Protein AF-A0A371KQL7-F1 (afdb_monomer_lite)

Structure (mmCIF, N/CA/C/O backbone):
data_AF-A0A371KQL7-F1
#
_entry.id   AF-A0A371KQL7-F1
#
loop_
_atom_site.group_PDB
_atom_site.id
_atom_site.type_symbol
_atom_site.label_atom_id
_atom_site.label_alt_id
_atom_site.label_comp_id
_atom_site.label_asym_id
_atom_site.label_entity_id
_atom_site.label_seq_id
_atom_site.pdbx_PDB_ins_code
_atom_site.Cartn_x
_atom_site.Cartn_y
_atom_site.Cartn_z
_atom_site.occupancy
_atom_site.B_iso_or_equiv
_atom_site.auth_seq_id
_atom_site.auth_comp_id
_atom_site.auth_asym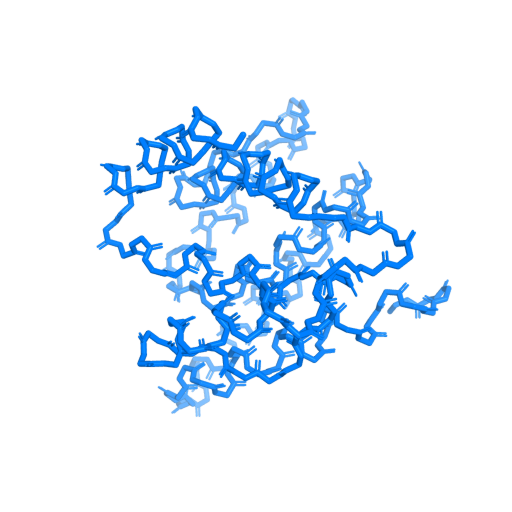_id
_atom_site.auth_atom_id
_atom_site.pdbx_PDB_model_num
ATOM 1 N N . ILE A 1 1 ? 7.582 12.082 -16.167 1.00 85.44 1 ILE A N 1
ATOM 2 C CA . ILE A 1 1 ? 8.440 11.133 -15.414 1.00 85.44 1 ILE A CA 1
ATOM 3 C C . ILE A 1 1 ? 9.356 11.818 -14.398 1.00 85.44 1 ILE A C 1
ATOM 5 O O . ILE A 1 1 ? 9.125 11.646 -13.214 1.00 85.44 1 ILE A O 1
ATOM 9 N N . ARG A 1 2 ? 10.377 12.607 -14.788 1.00 91.88 2 ARG A N 1
ATOM 10 C CA . ARG A 1 2 ? 11.354 13.159 -13.815 1.00 91.88 2 ARG A CA 1
ATOM 11 C C . ARG A 1 2 ? 10.720 13.923 -12.639 1.00 91.88 2 ARG A C 1
ATOM 13 O O . ARG A 1 2 ? 11.077 13.655 -11.503 1.00 91.88 2 ARG A O 1
ATOM 20 N N . GLN A 1 3 ? 9.787 14.834 -12.916 1.00 93.75 3 GLN A N 1
ATOM 21 C CA . GLN A 1 3 ? 9.110 15.622 -11.875 1.00 93.75 3 GLN A CA 1
ATOM 22 C C . GLN A 1 3 ? 8.244 14.752 -10.950 1.00 93.75 3 GLN A C 1
ATOM 24 O O . GLN A 1 3 ? 8.281 14.936 -9.741 1.00 93.75 3 GLN A O 1
ATOM 29 N N . GLN A 1 4 ? 7.515 13.774 -11.504 1.00 93.00 4 GLN A N 1
ATOM 30 C CA . GLN A 1 4 ? 6.740 12.802 -10.718 1.00 93.00 4 GLN A CA 1
ATOM 31 C C . GLN A 1 4 ? 7.662 12.004 -9.788 1.00 93.00 4 GLN A C 1
ATOM 33 O O . GLN A 1 4 ? 7.387 11.854 -8.604 1.00 93.00 4 GLN A O 1
ATOM 38 N N . TRP A 1 5 ? 8.806 11.553 -10.307 1.00 92.38 5 TRP A N 1
ATOM 39 C CA . TRP A 1 5 ? 9.799 10.837 -9.516 1.00 92.38 5 TRP A CA 1
ATOM 40 C C . TRP A 1 5 ? 10.388 11.700 -8.395 1.00 92.38 5 TRP A C 1
ATOM 42 O O . TRP A 1 5 ? 10.479 11.247 -7.258 1.00 92.38 5 TRP A O 1
ATOM 52 N N . GLU A 1 6 ? 10.756 12.950 -8.692 1.00 93.44 6 GLU A N 1
ATOM 53 C CA . GLU A 1 6 ? 11.223 13.915 -7.687 1.00 93.44 6 GLU A CA 1
ATOM 54 C C . GLU A 1 6 ? 10.166 14.115 -6.588 1.00 93.44 6 GLU A C 1
ATOM 56 O O . GLU A 1 6 ? 10.505 14.036 -5.411 1.00 93.44 6 GLU A O 1
ATOM 61 N N . HIS A 1 7 ? 8.888 14.235 -6.951 1.00 93.31 7 HIS A N 1
ATOM 62 C CA . HIS A 1 7 ? 7.788 14.353 -5.995 1.00 93.31 7 HIS A CA 1
ATOM 63 C C . HIS A 1 7 ? 7.622 13.111 -5.102 1.00 93.31 7 HIS A C 1
ATOM 65 O O . HIS A 1 7 ? 7.505 13.236 -3.883 1.00 93.31 7 HIS A O 1
ATOM 71 N N . VAL A 1 8 ? 7.680 11.900 -5.670 1.00 94.06 8 VAL A N 1
ATOM 72 C CA . VAL A 1 8 ? 7.648 10.651 -4.884 1.00 94.06 8 VAL A CA 1
ATOM 73 C C . VAL A 1 8 ? 8.819 10.604 -3.904 1.00 94.06 8 VAL A C 1
ATOM 75 O O . VAL A 1 8 ? 8.638 10.260 -2.735 1.00 94.06 8 VAL A O 1
ATOM 78 N N . LEU A 1 9 ? 10.028 10.962 -4.349 1.00 92.44 9 LEU A N 1
ATOM 79 C CA . LEU A 1 9 ? 11.193 11.007 -3.468 1.00 92.44 9 LEU A CA 1
ATOM 80 C C . LEU A 1 9 ? 11.008 12.039 -2.354 1.00 92.44 9 LEU A C 1
ATOM 82 O O . LEU A 1 9 ? 11.319 11.732 -1.205 1.00 92.44 9 LEU A O 1
ATOM 86 N N . GLU A 1 10 ? 10.474 13.218 -2.664 1.00 92.19 10 GLU A N 1
ATOM 87 C CA . GLU A 1 10 ? 10.214 14.259 -1.673 1.00 92.19 10 GLU A CA 1
ATOM 88 C C . GLU A 1 10 ? 9.220 13.796 -0.602 1.00 92.19 10 GLU A C 1
ATOM 90 O O . GLU A 1 10 ? 9.499 13.908 0.594 1.00 92.19 10 GLU A O 1
ATOM 95 N N . ASN A 1 11 ? 8.113 13.188 -1.025 1.00 89.88 11 ASN A N 1
ATOM 96 C CA . ASN A 1 11 ? 7.065 12.705 -0.130 1.00 89.88 11 ASN A CA 1
ATOM 97 C C . ASN A 1 11 ? 7.484 11.488 0.690 1.00 89.88 11 ASN A C 1
ATOM 99 O O . ASN A 1 11 ? 7.028 11.321 1.815 1.00 89.88 11 ASN A O 1
ATOM 103 N N . VAL A 1 12 ? 8.305 10.598 0.134 1.00 91.50 12 VAL A N 1
ATOM 104 C CA . VAL A 1 12 ? 8.627 9.318 0.772 1.00 91.50 12 VAL A CA 1
ATOM 105 C C . VAL A 1 12 ? 9.975 9.396 1.480 1.00 91.50 12 VAL A C 1
ATOM 107 O O . VAL A 1 12 ? 10.063 9.161 2.683 1.00 91.50 12 VAL A O 1
ATOM 110 N N . VAL A 1 13 ? 11.051 9.737 0.772 1.00 86.50 13 VAL A N 1
ATOM 111 C CA . VAL A 1 13 ? 12.419 9.644 1.310 1.00 86.50 13 VAL A CA 1
ATOM 112 C C . VAL A 1 13 ? 12.639 10.580 2.492 1.00 86.50 13 VAL A C 1
ATOM 114 O O . VAL A 1 13 ? 13.343 10.201 3.429 1.00 86.50 13 VAL A O 1
ATOM 117 N N . TYR A 1 14 ? 12.026 11.763 2.486 1.00 81.38 14 TYR A N 1
ATOM 118 C CA . TYR A 1 14 ? 12.199 12.728 3.574 1.00 81.38 14 TYR A CA 1
ATOM 119 C C . TYR A 1 14 ? 11.209 12.543 4.729 1.00 81.38 14 TYR A C 1
ATOM 121 O O . TYR A 1 14 ? 11.522 12.932 5.854 1.00 81.38 14 TYR A O 1
ATOM 129 N N . GLU A 1 15 ? 10.059 11.906 4.498 1.00 83.25 15 GLU A N 1
ATOM 130 C CA . GLU A 1 15 ? 9.001 11.785 5.510 1.00 83.25 15 GLU A CA 1
ATOM 131 C C . GLU A 1 15 ? 8.993 10.439 6.246 1.00 83.25 15 GLU A C 1
ATOM 133 O O . GLU A 1 15 ? 8.440 10.353 7.348 1.00 83.25 15 GLU A O 1
ATOM 138 N N . ILE A 1 16 ? 9.571 9.372 5.669 1.00 86.88 16 ILE A N 1
ATOM 139 C CA . ILE A 1 16 ? 9.522 8.025 6.260 1.00 86.88 16 ILE A CA 1
ATOM 140 C C . ILE A 1 16 ? 10.909 7.410 6.495 1.00 86.88 16 ILE A C 1
ATOM 142 O O . ILE A 1 16 ? 11.777 7.393 5.634 1.00 86.88 16 ILE A O 1
ATOM 146 N N . ASN A 1 17 ? 11.094 6.796 7.670 1.00 83.56 17 ASN A N 1
ATOM 147 C CA . ASN A 1 17 ? 12.390 6.250 8.109 1.00 83.56 17 ASN A CA 1
ATOM 148 C C . ASN A 1 17 ? 12.954 5.103 7.240 1.00 83.56 17 ASN A C 1
ATOM 150 O O . ASN A 1 17 ? 14.137 4.801 7.332 1.00 83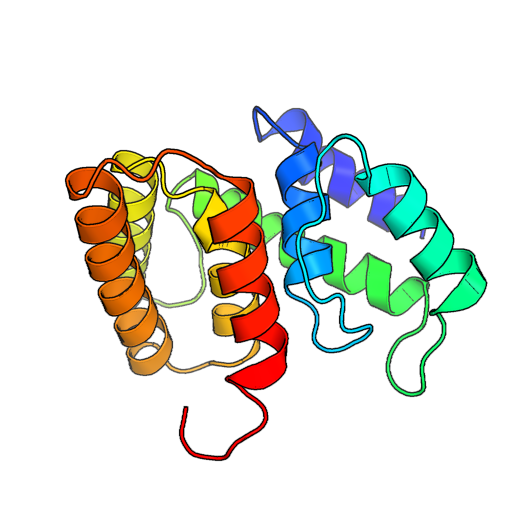.56 17 ASN A O 1
ATOM 154 N N . ASN A 1 18 ? 12.112 4.393 6.480 1.00 89.44 18 ASN A N 1
ATOM 155 C CA . ASN A 1 18 ? 12.517 3.261 5.631 1.00 89.44 18 ASN A CA 1
ATOM 156 C C . ASN A 1 18 ? 11.821 3.392 4.266 1.00 89.44 18 ASN A C 1
ATOM 158 O O . ASN A 1 18 ? 10.787 2.745 4.049 1.00 89.44 18 ASN A O 1
ATOM 162 N N . PRO A 1 19 ? 12.316 4.280 3.389 1.00 92.12 19 PRO A N 1
ATOM 163 C CA . PRO A 1 19 ? 11.622 4.642 2.158 1.00 92.12 19 PRO A CA 1
ATOM 164 C C . PRO A 1 19 ? 11.565 3.512 1.134 1.00 92.12 19 PRO A C 1
ATOM 166 O O . PRO A 1 19 ? 10.604 3.424 0.379 1.00 92.12 19 PRO A O 1
ATOM 169 N N . ASP A 1 20 ? 12.516 2.577 1.170 1.00 94.19 20 ASP A N 1
ATOM 170 C CA . ASP A 1 20 ? 12.499 1.372 0.337 1.00 94.19 20 ASP A CA 1
ATOM 171 C C . ASP A 1 20 ? 11.193 0.574 0.495 1.00 94.19 20 ASP A C 1
ATOM 173 O O . ASP A 1 20 ? 10.706 -0.020 -0.462 1.00 94.19 20 ASP A O 1
ATOM 177 N N . ARG A 1 21 ? 10.588 0.588 1.692 1.00 94.50 21 ARG A N 1
ATOM 178 C CA . ARG A 1 21 ? 9.336 -0.129 1.963 1.00 94.50 21 ARG A CA 1
ATOM 179 C C . ARG A 1 21 ? 8.180 0.375 1.119 1.00 94.50 21 ARG A C 1
ATOM 181 O O . ARG A 1 21 ? 7.340 -0.435 0.762 1.00 94.50 21 ARG A O 1
ATOM 188 N N . PHE A 1 22 ? 8.126 1.675 0.833 1.00 97.12 22 PHE A N 1
ATOM 189 C CA . PHE A 1 22 ? 7.089 2.222 -0.035 1.00 97.12 22 PHE A CA 1
ATOM 190 C C . PHE A 1 22 ? 7.156 1.558 -1.408 1.00 97.12 22 PHE A C 1
ATOM 192 O O . PHE A 1 22 ? 6.186 0.935 -1.813 1.00 97.12 22 PHE A O 1
ATOM 199 N N . PHE A 1 23 ? 8.321 1.589 -2.059 1.00 96.94 23 PHE A N 1
ATOM 200 C CA . PHE A 1 23 ? 8.485 1.015 -3.394 1.00 96.94 23 PHE A CA 1
ATOM 201 C C . PHE A 1 23 ? 8.179 -0.485 -3.419 1.00 96.94 23 PHE A C 1
ATOM 203 O O . PHE A 1 23 ? 7.496 -0.955 -4.320 1.00 96.94 23 PHE A O 1
ATOM 210 N N . ARG A 1 24 ? 8.619 -1.233 -2.397 1.00 96.62 24 ARG A N 1
ATOM 211 C CA . ARG A 1 24 ? 8.315 -2.670 -2.284 1.00 96.62 24 ARG A CA 1
ATOM 212 C C . ARG A 1 24 ? 6.819 -2.924 -2.144 1.00 96.62 24 ARG A C 1
ATOM 214 O O . ARG A 1 24 ? 6.288 -3.764 -2.854 1.00 96.62 24 ARG A O 1
ATOM 221 N N . HIS A 1 25 ? 6.156 -2.230 -1.219 1.00 97.25 25 HIS A N 1
ATOM 222 C CA . HIS A 1 25 ? 4.728 -2.430 -0.980 1.00 97.25 25 HIS A CA 1
ATOM 223 C C . HIS A 1 25 ? 3.882 -1.954 -2.155 1.00 97.25 25 HIS A C 1
ATOM 225 O O . HIS A 1 25 ? 2.916 -2.629 -2.462 1.00 97.25 25 HIS A O 1
ATOM 231 N N . TYR A 1 26 ? 4.266 -0.848 -2.800 1.00 97.44 26 TYR A N 1
ATOM 232 C CA . TYR A 1 26 ? 3.616 -0.357 -4.009 1.00 97.44 26 TYR A CA 1
ATOM 233 C C . TYR A 1 26 ? 3.664 -1.421 -5.099 1.00 97.44 26 TYR A C 1
ATOM 235 O O . TYR A 1 26 ? 2.620 -1.861 -5.542 1.00 97.44 26 TYR A O 1
ATOM 243 N N . MET A 1 27 ? 4.859 -1.910 -5.451 1.00 97.00 27 MET A N 1
ATOM 244 C CA . MET A 1 27 ? 5.021 -2.953 -6.470 1.00 97.00 27 MET A CA 1
ATOM 245 C C . MET A 1 27 ? 4.208 -4.216 -6.163 1.00 97.00 27 MET A C 1
ATOM 247 O O . MET A 1 27 ? 3.546 -4.747 -7.037 1.00 97.00 27 MET A O 1
ATOM 251 N N . MET A 1 28 ? 4.237 -4.678 -4.912 1.00 96.94 28 MET A N 1
ATOM 252 C CA . MET A 1 28 ? 3.506 -5.875 -4.474 1.00 96.94 28 MET A CA 1
ATOM 253 C C . MET A 1 28 ? 1.994 -5.657 -4.289 1.00 96.94 28 MET A C 1
ATOM 255 O O . MET A 1 28 ? 1.296 -6.593 -3.910 1.00 96.94 28 MET A O 1
ATOM 259 N N . SER A 1 29 ? 1.492 -4.427 -4.425 1.00 97.06 29 SER A N 1
ATOM 260 C CA . SER A 1 29 ? 0.067 -4.114 -4.283 1.00 97.06 29 SER A CA 1
ATOM 261 C C . SER A 1 29 ? -0.609 -3.807 -5.611 1.00 97.06 29 SER A C 1
ATOM 263 O O . SER A 1 29 ? -1.758 -3.377 -5.589 1.00 97.06 29 SER A O 1
ATOM 265 N N . ARG A 1 30 ? 0.096 -3.914 -6.743 1.00 94.75 30 ARG A N 1
ATOM 266 C CA . ARG A 1 30 ? -0.496 -3.672 -8.059 1.00 94.75 30 ARG A CA 1
ATOM 267 C C . ARG A 1 30 ? -1.107 -4.931 -8.622 1.00 94.75 30 ARG A C 1
ATOM 269 O O . ARG A 1 30 ? -0.531 -5.999 -8.503 1.00 94.75 30 ARG A O 1
ATOM 276 N N . GLU A 1 31 ? -2.275 -4.739 -9.214 1.00 92.75 31 GLU A N 1
ATOM 277 C CA . GLU A 1 31 ? -2.894 -5.692 -10.129 1.00 92.75 31 GLU A CA 1
ATOM 278 C C . GLU A 1 31 ? -2.187 -5.703 -11.469 1.00 92.75 31 GLU A C 1
ATOM 280 O O . GLU A 1 31 ? -2.046 -6.754 -12.076 1.00 92.75 31 GLU A O 1
ATOM 285 N N . ASP A 1 32 ? -1.695 -4.543 -11.908 1.00 91.88 32 ASP A N 1
ATOM 286 C CA . ASP A 1 32 ? -1.009 -4.433 -13.179 1.00 91.88 32 ASP A CA 1
ATOM 287 C C . ASP A 1 32 ? 0.232 -3.520 -13.100 1.00 91.88 32 ASP A C 1
ATOM 289 O O . ASP A 1 32 ? 0.128 -2.339 -12.742 1.00 91.88 32 ASP A O 1
ATOM 293 N N . PRO A 1 33 ? 1.432 -4.035 -13.425 1.00 91.94 33 PRO A N 1
ATOM 294 C CA . PRO A 1 33 ? 1.767 -5.456 -13.546 1.00 91.94 33 PRO A CA 1
ATOM 295 C C . PRO A 1 33 ? 1.660 -6.176 -12.195 1.00 91.94 33 PRO A C 1
ATOM 297 O O . PRO A 1 33 ? 2.149 -5.661 -11.184 1.00 91.94 33 PRO A O 1
ATOM 300 N N . ASP A 1 34 ? 1.074 -7.373 -12.190 1.00 93.44 34 ASP A N 1
ATOM 301 C CA . ASP A 1 34 ? 0.980 -8.208 -10.990 1.00 93.44 34 ASP A CA 1
ATOM 302 C C . ASP A 1 34 ? 2.354 -8.775 -10.597 1.00 93.44 34 ASP A C 1
ATOM 304 O O . ASP A 1 34 ? 3.033 -9.452 -11.378 1.00 93.44 34 ASP A O 1
ATOM 308 N N . ILE A 1 35 ? 2.777 -8.497 -9.362 1.00 91.19 35 ILE A N 1
ATOM 309 C CA . ILE A 1 35 ? 4.040 -8.984 -8.803 1.00 91.19 35 ILE A CA 1
ATOM 310 C C . ILE A 1 35 ? 3.761 -9.821 -7.561 1.00 91.19 35 ILE A C 1
ATOM 312 O O . ILE A 1 35 ? 3.796 -9.344 -6.419 1.00 91.19 35 ILE A O 1
ATOM 316 N N . GLU A 1 36 ? 3.601 -11.119 -7.793 1.00 85.31 36 GLU A N 1
ATOM 317 C CA . GLU A 1 36 ? 3.478 -12.105 -6.731 1.00 85.31 36 GLU A CA 1
ATOM 318 C C . GLU A 1 36 ? 4.783 -12.310 -5.938 1.00 85.31 36 GLU A C 1
ATOM 320 O O . GLU A 1 36 ? 5.919 -12.179 -6.416 1.00 85.31 36 GLU A O 1
ATOM 325 N N . GLY A 1 37 ? 4.627 -12.747 -4.688 1.00 87.88 37 GLY A N 1
ATOM 326 C CA . GLY A 1 37 ? 5.744 -13.116 -3.828 1.00 87.88 37 GLY A CA 1
ATOM 327 C C . GLY A 1 37 ? 6.365 -11.926 -3.098 1.00 87.88 37 GLY A C 1
ATOM 328 O O . GLY A 1 37 ? 5.744 -10.890 -2.893 1.00 87.88 37 GLY A O 1
ATOM 329 N N . SER A 1 38 ? 7.587 -12.096 -2.588 1.00 89.75 38 SER A N 1
ATOM 330 C CA . SER A 1 38 ? 8.203 -11.095 -1.710 1.00 89.75 38 SER A CA 1
ATOM 331 C C . SER A 1 38 ? 9.257 -10.262 -2.435 1.00 89.75 38 SER A C 1
ATOM 333 O O . SER A 1 38 ? 10.343 -10.767 -2.742 1.00 89.75 38 SER A O 1
ATOM 335 N N . VAL A 1 39 ? 9.013 -8.962 -2.577 1.00 94.06 39 VAL A N 1
ATOM 336 C CA . VAL A 1 39 ? 10.047 -7.986 -2.930 1.00 94.06 39 VAL A CA 1
ATOM 337 C C . VAL A 1 39 ? 10.750 -7.538 -1.651 1.00 94.06 39 VAL A C 1
ATOM 339 O O . VAL A 1 39 ? 10.148 -6.974 -0.737 1.00 94.06 39 VAL A O 1
ATOM 342 N N . THR A 1 40 ? 12.055 -7.785 -1.563 1.00 92.75 40 THR A N 1
ATOM 343 C CA . THR A 1 40 ? 12.898 -7.417 -0.413 1.00 92.75 40 THR A CA 1
ATOM 344 C C . THR A 1 40 ? 13.764 -6.208 -0.748 1.00 92.75 40 THR A C 1
ATOM 346 O O . THR A 1 40 ? 13.969 -5.902 -1.917 1.00 92.75 40 THR A O 1
ATOM 349 N N . SER A 1 41 ? 14.349 -5.535 0.247 1.00 92.44 41 SER A N 1
ATOM 350 C CA . SER A 1 41 ? 15.272 -4.415 -0.015 1.00 92.44 41 SER A CA 1
ATOM 351 C C . SER A 1 41 ? 16.469 -4.831 -0.883 1.00 92.44 41 SER A C 1
ATOM 353 O O . SER A 1 41 ? 17.018 -4.009 -1.605 1.00 92.44 41 SER A O 1
ATOM 355 N N . ARG A 1 42 ? 16.856 -6.116 -0.840 1.00 94.25 42 ARG A N 1
ATOM 356 C CA . ARG A 1 42 ? 17.925 -6.678 -1.676 1.00 94.25 42 ARG A CA 1
ATOM 357 C C . ARG A 1 42 ? 17.498 -6.863 -3.132 1.00 94.25 42 ARG A C 1
ATOM 359 O O . ARG A 1 42 ? 18.328 -6.681 -4.010 1.00 94.25 42 ARG A O 1
ATOM 366 N N . THR A 1 43 ? 16.253 -7.269 -3.372 1.00 95.31 43 THR A N 1
ATOM 367 C CA . THR A 1 43 ? 15.756 -7.593 -4.720 1.00 95.31 43 THR A CA 1
ATOM 368 C C . THR A 1 43 ? 15.056 -6.419 -5.392 1.00 95.31 43 THR A C 1
ATOM 370 O O . THR A 1 43 ? 14.920 -6.439 -6.604 1.00 95.31 43 THR A O 1
ATOM 373 N N . LEU A 1 44 ? 14.673 -5.382 -4.637 1.00 96.19 44 LEU A N 1
ATOM 374 C CA . LEU A 1 44 ? 13.899 -4.233 -5.116 1.00 96.19 44 LEU A CA 1
ATOM 375 C C . LEU A 1 44 ? 14.438 -3.638 -6.422 1.00 96.19 44 LEU A C 1
ATOM 377 O O . LEU A 1 44 ? 13.668 -3.447 -7.354 1.00 96.19 44 LEU A O 1
ATOM 381 N N . TYR A 1 45 ? 15.742 -3.358 -6.502 1.00 96.00 45 TYR A N 1
ATOM 382 C CA . TYR A 1 45 ? 16.323 -2.764 -7.708 1.00 96.00 45 TYR A CA 1
ATOM 383 C C . TYR A 1 45 ? 16.203 -3.688 -8.923 1.00 96.00 45 TYR A C 1
ATOM 385 O O . TYR A 1 45 ? 15.794 -3.242 -9.990 1.00 96.00 45 TYR A O 1
ATOM 393 N N . ASP A 1 46 ? 16.541 -4.969 -8.760 1.00 97.19 46 ASP A N 1
ATOM 394 C CA . ASP A 1 46 ? 16.477 -5.934 -9.855 1.00 97.19 46 ASP A CA 1
ATOM 395 C C . ASP A 1 46 ? 15.031 -6.188 -10.293 1.00 97.19 46 ASP A C 1
ATOM 397 O O . ASP A 1 46 ? 14.776 -6.230 -11.491 1.00 97.19 46 ASP A O 1
ATOM 401 N N . THR A 1 47 ? 14.085 -6.280 -9.350 1.00 96.56 47 THR A N 1
ATOM 402 C CA . THR A 1 47 ? 12.654 -6.425 -9.653 1.00 96.56 47 THR A CA 1
ATOM 403 C C . THR A 1 47 ? 12.111 -5.188 -10.366 1.00 96.56 47 THR A C 1
ATOM 405 O O . THR A 1 47 ? 11.392 -5.317 -11.347 1.00 96.56 47 THR A O 1
ATOM 408 N N . PHE A 1 48 ? 12.464 -3.980 -9.917 1.00 95.69 48 PHE A N 1
ATOM 409 C CA . PHE A 1 48 ? 11.991 -2.747 -10.551 1.00 95.69 48 PHE A CA 1
ATOM 410 C C . PHE A 1 48 ? 12.605 -2.536 -11.939 1.00 95.69 48 PHE A C 1
ATOM 412 O O . PHE A 1 48 ? 11.929 -2.064 -12.848 1.00 95.69 48 PHE A O 1
ATOM 419 N N . ARG A 1 49 ? 13.876 -2.911 -12.131 1.00 96.44 49 ARG A N 1
ATOM 420 C CA . ARG A 1 49 ? 14.507 -2.904 -13.456 1.00 96.44 49 ARG A CA 1
ATOM 421 C C . ARG A 1 49 ? 13.808 -3.885 -14.397 1.00 96.44 49 ARG A C 1
ATOM 423 O O . ARG A 1 49 ? 13.471 -3.495 -15.506 1.00 96.44 49 ARG A O 1
ATOM 430 N N . ASP A 1 50 ? 13.579 -5.119 -13.949 1.00 96.44 50 ASP A N 1
ATOM 431 C CA . ASP A 1 50 ? 12.897 -6.145 -14.743 1.00 96.44 50 ASP A CA 1
ATOM 432 C C . ASP A 1 50 ? 11.476 -5.722 -15.136 1.00 96.44 50 ASP A C 1
ATOM 434 O O . ASP A 1 50 ? 11.102 -5.855 -16.296 1.00 96.44 50 ASP A O 1
ATOM 438 N N . LEU A 1 51 ? 10.733 -5.115 -14.205 1.00 95.94 51 LEU A N 1
ATOM 439 C CA . LEU A 1 51 ? 9.426 -4.520 -14.477 1.00 95.94 51 LEU A CA 1
ATOM 440 C C . LEU A 1 51 ? 9.492 -3.541 -15.661 1.00 95.94 51 LEU A C 1
ATOM 442 O O . LEU A 1 51 ? 8.732 -3.670 -16.615 1.00 95.94 51 LEU A O 1
ATOM 446 N N . ILE A 1 52 ? 10.417 -2.578 -15.618 1.00 95.00 52 ILE A N 1
ATOM 447 C CA . ILE A 1 52 ? 10.546 -1.545 -16.658 1.00 95.00 52 ILE A CA 1
ATOM 448 C C . ILE A 1 52 ? 11.009 -2.132 -17.994 1.00 95.00 52 ILE A C 1
ATOM 450 O O . ILE A 1 52 ? 10.569 -1.675 -19.044 1.00 95.00 52 ILE A O 1
ATOM 454 N N . GLU A 1 53 ? 11.946 -3.079 -17.965 1.00 95.94 53 GLU A N 1
ATOM 455 C CA . GLU A 1 53 ? 12.581 -3.608 -19.176 1.00 95.94 53 GLU A CA 1
ATOM 456 C C . GLU A 1 53 ? 11.738 -4.684 -19.868 1.00 95.94 53 GLU A C 1
ATOM 458 O O . GLU A 1 53 ? 11.810 -4.798 -21.092 1.00 95.94 53 GLU A O 1
ATOM 463 N N . ASN A 1 54 ? 10.973 -5.472 -19.104 1.00 95.56 54 ASN A N 1
ATOM 464 C CA . ASN A 1 54 ? 10.372 -6.715 -19.592 1.00 95.56 54 ASN A CA 1
ATOM 465 C C . ASN A 1 54 ? 8.865 -6.855 -19.337 1.00 95.56 54 ASN A C 1
ATOM 467 O O . ASN A 1 54 ? 8.249 -7.689 -19.997 1.00 95.56 54 ASN A O 1
ATOM 471 N N . GLN A 1 55 ? 8.275 -6.105 -18.399 1.00 94.12 55 GLN A N 1
ATOM 472 C CA . GLN A 1 55 ? 6.855 -6.262 -18.033 1.00 94.12 55 GLN A CA 1
ATOM 473 C C . GLN A 1 55 ? 5.998 -5.064 -18.444 1.00 94.12 55 GLN A C 1
ATOM 475 O O . GLN A 1 55 ? 4.825 -5.234 -18.749 1.00 94.12 55 GLN A O 1
ATOM 480 N N . LEU A 1 56 ? 6.582 -3.866 -18.495 1.00 94.38 56 LEU A N 1
ATOM 481 C CA . LEU A 1 56 ? 5.939 -2.669 -19.020 1.00 94.38 56 LEU A CA 1
ATOM 482 C C . LEU A 1 56 ? 6.360 -2.406 -20.480 1.00 94.38 56 LEU A C 1
ATOM 484 O O . LEU A 1 56 ? 7.521 -2.613 -20.839 1.00 94.38 56 LEU A O 1
ATOM 488 N N . PRO A 1 57 ? 5.463 -1.854 -21.314 1.00 94.12 57 PRO A N 1
ATOM 489 C CA . PRO A 1 57 ? 4.055 -1.599 -21.018 1.00 94.12 57 PRO A CA 1
ATOM 490 C C . PRO A 1 57 ? 3.227 -2.892 -21.039 1.00 94.12 57 PRO A C 1
ATOM 492 O O . PRO A 1 57 ? 3.557 -3.838 -21.755 1.00 94.12 57 PRO A O 1
ATOM 495 N N . THR A 1 58 ? 2.131 -2.885 -20.295 1.00 92.25 58 THR A N 1
ATOM 496 C CA . THR A 1 58 ? 1.039 -3.857 -20.412 1.00 92.25 58 THR A CA 1
ATOM 497 C C . THR A 1 58 ? -0.067 -3.265 -21.292 1.00 92.25 58 THR A C 1
ATOM 499 O O . THR A 1 58 ? 0.097 -2.188 -21.877 1.00 92.25 58 THR A O 1
ATOM 502 N N . ASP A 1 59 ? -1.196 -3.966 -21.416 1.00 90.19 59 ASP A N 1
ATOM 503 C CA . ASP A 1 59 ? -2.360 -3.440 -22.136 1.00 90.19 59 ASP A CA 1
ATOM 504 C C . ASP A 1 59 ? -3.023 -2.260 -21.395 1.00 90.19 59 ASP A C 1
ATOM 506 O O . ASP A 1 59 ? -3.654 -1.415 -22.036 1.00 90.19 59 ASP A O 1
ATOM 510 N N . GLU A 1 60 ? -2.860 -2.177 -20.070 1.00 91.06 60 GLU A N 1
ATOM 511 C CA . GLU A 1 60 ? -3.530 -1.185 -19.217 1.00 91.06 60 GLU A CA 1
ATOM 512 C C . GLU A 1 60 ? -2.587 -0.088 -18.707 1.00 91.06 60 GLU A C 1
ATOM 514 O O . GLU A 1 60 ? -3.010 1.061 -18.549 1.00 91.06 60 GLU A O 1
ATOM 519 N N . THR A 1 61 ? -1.301 -0.399 -18.519 1.00 93.94 61 THR A N 1
ATOM 520 C CA . THR A 1 61 ? -0.350 0.493 -17.851 1.00 93.94 61 THR A CA 1
ATOM 521 C C . THR A 1 61 ? 0.961 0.623 -18.623 1.00 93.94 61 THR A C 1
ATOM 523 O O . THR A 1 61 ? 1.664 -0.345 -18.910 1.00 93.94 61 THR A O 1
ATOM 526 N N . ASP A 1 62 ? 1.355 1.864 -18.913 1.00 95.31 62 ASP A N 1
ATOM 527 C CA . ASP A 1 62 ? 2.702 2.186 -19.384 1.00 95.31 62 ASP A CA 1
ATOM 528 C C . ASP A 1 62 ? 3.591 2.713 -18.242 1.00 95.31 62 ASP A C 1
ATOM 530 O O . ASP A 1 62 ? 3.161 2.899 -17.103 1.00 95.31 62 ASP A O 1
ATOM 534 N N . LEU A 1 63 ? 4.867 2.984 -18.534 1.00 94.56 63 LEU A N 1
ATOM 535 C CA . LEU A 1 63 ? 5.800 3.504 -17.529 1.00 94.56 63 LEU A CA 1
ATOM 536 C C . LEU A 1 63 ? 5.350 4.842 -16.918 1.00 94.56 63 LEU A C 1
ATOM 538 O O . LEU A 1 63 ? 5.658 5.119 -15.759 1.00 94.56 63 LEU A O 1
ATOM 542 N N . VAL A 1 64 ? 4.684 5.700 -17.694 1.00 94.69 64 VAL A N 1
ATOM 543 C CA . VAL A 1 64 ? 4.225 7.002 -17.196 1.00 94.69 64 VAL A CA 1
ATOM 544 C C . VAL A 1 64 ? 3.081 6.785 -16.215 1.00 94.69 64 VAL A C 1
ATOM 546 O O . VAL A 1 64 ? 3.186 7.262 -15.087 1.00 94.69 64 VAL A O 1
ATOM 549 N N . GLY A 1 65 ? 2.070 6.006 -16.605 1.00 95.00 65 GLY A N 1
ATOM 550 C CA . GLY A 1 65 ? 0.932 5.644 -15.762 1.00 95.00 65 GLY A CA 1
ATOM 551 C C . GLY A 1 65 ? 1.363 4.944 -14.475 1.00 95.00 65 GLY A C 1
ATOM 552 O O . GLY A 1 65 ? 0.908 5.307 -13.395 1.00 95.00 65 GLY A O 1
ATOM 553 N N . TYR A 1 66 ? 2.337 4.035 -14.556 1.00 95.62 66 TYR A N 1
ATOM 554 C CA . TYR A 1 66 ? 2.881 3.364 -13.375 1.00 95.62 66 TYR A CA 1
ATOM 555 C C . TYR A 1 66 ? 3.541 4.349 -12.393 1.00 95.62 66 TYR A C 1
ATOM 557 O O . TYR A 1 66 ? 3.366 4.268 -11.179 1.00 95.62 66 TYR A O 1
ATOM 565 N N . VAL A 1 67 ? 4.301 5.328 -12.895 1.00 95.44 67 VAL A N 1
ATOM 566 C CA . VAL A 1 67 ? 4.929 6.350 -12.040 1.00 95.44 67 VAL A CA 1
ATOM 567 C C . VAL A 1 67 ? 3.901 7.358 -11.509 1.00 95.44 67 VAL A C 1
ATOM 569 O O . VAL A 1 67 ? 4.057 7.834 -10.384 1.00 95.44 67 VAL A O 1
ATOM 572 N N . ASP A 1 68 ? 2.845 7.662 -12.261 1.00 95.06 68 ASP A N 1
ATOM 573 C CA . ASP A 1 68 ? 1.717 8.464 -11.771 1.00 95.06 68 ASP A CA 1
ATOM 574 C C . ASP A 1 68 ? 0.978 7.761 -10.629 1.00 95.06 68 ASP A C 1
ATOM 576 O O . ASP A 1 68 ? 0.758 8.364 -9.576 1.00 95.06 68 ASP A O 1
ATOM 580 N N . GLY A 1 69 ? 0.739 6.455 -10.750 1.00 95.31 69 GLY A N 1
ATOM 581 C CA . GLY A 1 69 ? 0.193 5.658 -9.654 1.00 95.31 69 GLY A CA 1
ATOM 582 C C . GLY A 1 69 ? 1.075 5.701 -8.399 1.00 95.31 69 GLY A C 1
ATOM 583 O O . GLY A 1 69 ? 0.559 5.749 -7.280 1.00 95.31 69 GLY A O 1
ATOM 584 N N . MET A 1 70 ? 2.408 5.750 -8.543 1.00 96.25 70 MET A N 1
ATOM 585 C CA . MET A 1 70 ? 3.301 5.954 -7.391 1.00 96.25 70 MET A CA 1
ATOM 586 C C . MET A 1 70 ? 3.104 7.317 -6.728 1.00 96.25 70 MET A C 1
ATOM 588 O O . MET A 1 70 ? 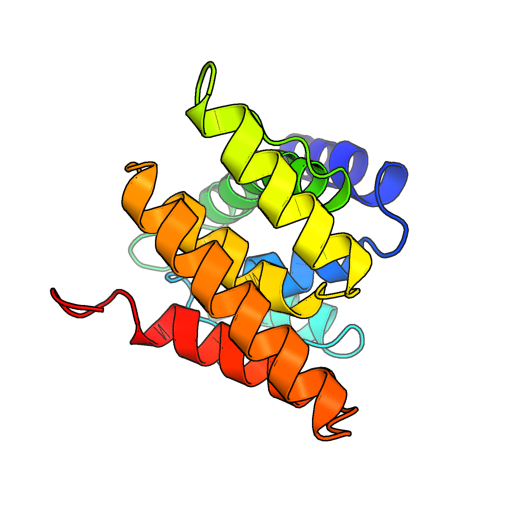3.178 7.396 -5.501 1.00 96.25 70 MET A O 1
ATOM 592 N N . VAL A 1 71 ? 2.889 8.382 -7.504 1.00 95.62 71 VAL A N 1
ATOM 593 C CA . VAL A 1 71 ? 2.649 9.732 -6.970 1.00 95.62 71 VAL A CA 1
ATOM 594 C C . VAL A 1 71 ? 1.417 9.720 -6.075 1.00 95.62 71 VAL A C 1
ATOM 596 O O . VAL A 1 71 ? 1.534 10.044 -4.892 1.00 95.62 71 VAL A O 1
ATOM 599 N N . GLU A 1 72 ? 0.287 9.250 -6.596 1.00 92.62 72 GLU A N 1
ATOM 600 C CA . GLU A 1 72 ? -0.983 9.170 -5.861 1.00 92.62 72 GLU A CA 1
ATOM 601 C C . GLU A 1 72 ? -0.847 8.295 -4.609 1.00 92.62 72 GLU A C 1
ATOM 603 O O . GLU A 1 72 ? -1.235 8.667 -3.497 1.00 92.62 72 GLU A O 1
ATOM 608 N N . THR A 1 73 ? -0.184 7.151 -4.760 1.00 95.94 73 THR A N 1
ATOM 609 C CA . THR A 1 73 ? -0.022 6.191 -3.670 1.00 95.94 73 THR A CA 1
ATOM 610 C C . THR A 1 73 ? 0.940 6.681 -2.582 1.00 95.94 73 THR A C 1
ATOM 612 O O . THR A 1 73 ? 0.822 6.288 -1.416 1.00 95.94 73 THR A O 1
ATOM 615 N N . SER A 1 74 ? 1.899 7.549 -2.922 1.00 95.94 74 SER A N 1
ATOM 616 C CA . SER A 1 74 ? 2.894 8.057 -1.971 1.00 95.94 74 SER A CA 1
ATOM 617 C C . SER A 1 74 ? 2.252 8.829 -0.817 1.00 95.94 74 SER A C 1
ATOM 619 O O . SER A 1 74 ? 2.603 8.604 0.346 1.00 95.94 74 SER A O 1
ATOM 621 N N . GLU A 1 75 ? 1.256 9.667 -1.109 1.00 93.75 75 GLU A N 1
ATOM 622 C CA . GLU A 1 75 ? 0.544 10.462 -0.108 1.00 93.75 75 GLU A CA 1
ATOM 623 C C . GLU A 1 75 ? -0.260 9.567 0.838 1.00 93.75 75 GLU A C 1
ATOM 625 O O . GLU A 1 75 ? -0.155 9.684 2.067 1.00 93.75 75 GLU A O 1
ATOM 630 N N . LEU A 1 76 ? -1.000 8.609 0.272 1.00 95.81 76 LEU A N 1
ATOM 631 C CA . LEU A 1 76 ? -1.768 7.628 1.034 1.00 95.81 76 LEU A CA 1
ATOM 632 C C . LEU A 1 76 ? -0.859 6.812 1.960 1.00 95.81 76 LEU A C 1
ATOM 634 O O . LEU A 1 76 ? -1.149 6.641 3.150 1.00 95.81 76 LEU A O 1
ATOM 638 N N . TYR A 1 77 ? 0.284 6.358 1.444 1.00 96.94 77 TYR A N 1
ATOM 639 C CA . TYR A 1 77 ? 1.246 5.573 2.206 1.00 96.94 77 TYR A CA 1
ATOM 640 C C . TYR A 1 77 ? 1.848 6.366 3.375 1.00 96.94 77 TYR A C 1
ATOM 642 O O . TYR A 1 77 ? 1.937 5.856 4.499 1.00 96.94 77 TYR A O 1
ATOM 650 N N . VAL A 1 78 ? 2.218 7.632 3.158 1.00 95.38 78 VAL A N 1
ATOM 651 C CA . VAL A 1 78 ? 2.644 8.538 4.239 1.00 95.38 78 VAL A CA 1
ATOM 652 C C . VAL A 1 78 ? 1.515 8.701 5.259 1.00 95.38 78 VAL A C 1
ATOM 654 O O . VAL A 1 78 ? 1.757 8.574 6.467 1.00 95.38 78 VAL A O 1
ATOM 657 N N . GLY A 1 79 ? 0.274 8.870 4.800 1.00 95.62 79 GLY A N 1
ATOM 658 C CA . GLY A 1 79 ? -0.925 8.895 5.638 1.00 95.62 79 GLY A CA 1
ATOM 659 C C . GLY A 1 79 ? -1.066 7.648 6.517 1.00 95.62 79 GLY A C 1
ATOM 660 O O . GLY A 1 79 ? -1.317 7.769 7.721 1.00 95.62 79 GLY A O 1
ATOM 661 N N . PHE A 1 80 ? -0.800 6.450 5.987 1.00 96.69 80 PHE A N 1
ATOM 662 C CA . PHE A 1 80 ? -0.773 5.215 6.779 1.00 96.69 80 PHE A CA 1
ATOM 663 C C . PHE A 1 80 ? 0.282 5.260 7.882 1.00 96.69 80 PHE A C 1
ATOM 665 O O . PHE A 1 80 ? -0.015 4.912 9.027 1.00 96.69 80 PHE A O 1
ATOM 672 N N . THR A 1 81 ? 1.503 5.716 7.585 1.00 94.75 81 THR A N 1
ATOM 673 C CA . THR A 1 81 ? 2.577 5.795 8.596 1.00 94.75 81 THR A CA 1
ATOM 674 C C . THR A 1 81 ? 2.259 6.773 9.725 1.00 94.75 81 THR A C 1
ATOM 676 O O . THR A 1 81 ? 2.606 6.509 10.876 1.00 94.75 81 THR A O 1
ATOM 679 N N . LYS A 1 82 ? 1.539 7.857 9.419 1.00 94.94 82 LYS A N 1
ATOM 680 C CA . LYS A 1 82 ? 1.123 8.887 10.383 1.00 94.94 82 LYS A CA 1
ATOM 681 C C . LYS A 1 82 ? -0.245 8.596 11.017 1.00 94.94 82 LYS A C 1
ATOM 683 O O . LYS A 1 82 ? -0.674 9.329 11.906 1.00 94.94 82 LYS A O 1
ATOM 688 N N . ALA A 1 83 ? -0.921 7.526 10.587 1.00 96.75 83 ALA A N 1
ATOM 689 C CA . ALA A 1 83 ? -2.312 7.220 10.925 1.00 96.75 83 ALA A CA 1
ATOM 690 C C . ALA A 1 83 ? -3.254 8.417 10.691 1.00 96.75 83 ALA A C 1
ATOM 692 O O . ALA A 1 83 ? -4.118 8.730 11.517 1.00 96.75 83 ALA A O 1
ATOM 693 N N . ASN A 1 84 ? -3.037 9.101 9.572 1.00 95.62 84 ASN A N 1
ATOM 694 C CA . ASN A 1 84 ? -3.756 10.290 9.156 1.00 95.62 84 ASN A CA 1
ATOM 695 C C . ASN A 1 84 ? -3.940 10.272 7.639 1.00 95.62 84 ASN A C 1
ATOM 697 O O . ASN A 1 84 ? -3.215 10.951 6.919 1.00 95.62 84 ASN A O 1
ATOM 701 N N . VAL A 1 85 ? -4.881 9.457 7.173 1.00 94.69 85 VAL A N 1
ATOM 702 C CA . VAL A 1 85 ? -5.372 9.543 5.792 1.00 94.69 85 VAL A CA 1
ATOM 703 C C . VAL A 1 85 ? -6.540 10.519 5.735 1.00 94.69 85 VAL A C 1
ATOM 705 O O . VAL A 1 85 ? -7.149 10.789 6.774 1.00 94.69 85 VAL A O 1
ATOM 708 N N . ASP A 1 86 ? -6.857 11.015 4.547 1.00 92.88 86 ASP A N 1
ATOM 709 C CA . ASP A 1 86 ? -8.009 11.883 4.289 1.00 92.88 86 ASP A CA 1
ATOM 710 C C . ASP A 1 86 ? -8.890 11.269 3.190 1.00 92.88 86 ASP A C 1
ATOM 712 O O . ASP A 1 86 ? -9.010 11.791 2.091 1.00 92.88 86 ASP A O 1
ATOM 716 N N . ALA A 1 87 ? -9.435 10.083 3.477 1.00 89.81 87 ALA A N 1
ATOM 717 C CA . ALA A 1 87 ? -10.243 9.299 2.533 1.00 89.81 87 ALA A CA 1
ATOM 718 C C . ALA A 1 87 ? -11.755 9.438 2.788 1.00 89.81 87 ALA A C 1
ATOM 720 O O . ALA A 1 87 ? -12.583 9.125 1.942 1.00 89.81 87 ALA A O 1
ATOM 721 N N . PHE A 1 88 ? -12.140 9.893 3.982 1.00 93.38 88 PHE A N 1
ATOM 722 C CA . PHE A 1 88 ? -13.523 10.004 4.430 1.00 93.38 88 PHE A CA 1
ATOM 723 C C . PHE A 1 88 ? -13.727 11.275 5.252 1.00 93.38 88 PHE A C 1
ATOM 725 O O . PHE A 1 88 ? -12.797 11.995 5.598 1.00 93.38 88 PHE A O 1
ATOM 732 N N . SER A 1 89 ? -14.964 11.515 5.687 1.00 92.06 89 SER A N 1
ATOM 733 C CA . SER A 1 89 ? -15.293 12.654 6.544 1.00 92.06 89 SER A CA 1
ATOM 734 C C . SER A 1 89 ? -15.824 12.246 7.925 1.00 92.06 89 SER A C 1
ATOM 736 O O . SER A 1 89 ? -16.283 11.125 8.183 1.00 92.06 89 SER A O 1
ATOM 738 N N . GLY A 1 90 ? -15.729 13.178 8.877 1.00 95.00 90 GLY A N 1
ATOM 739 C CA . GLY A 1 90 ? -16.388 13.085 10.179 1.00 95.00 90 GLY A CA 1
ATOM 740 C C . GLY A 1 90 ? -16.031 11.836 10.997 1.00 95.00 90 GLY A C 1
ATOM 741 O O . GLY A 1 90 ? -14.883 11.614 11.389 1.00 95.00 90 GLY A O 1
ATOM 742 N N . ARG A 1 91 ? -17.048 11.043 11.358 1.00 94.81 91 ARG A N 1
ATOM 743 C CA . ARG A 1 91 ? -16.884 9.871 12.240 1.00 94.81 91 ARG A CA 1
ATOM 744 C C . ARG A 1 91 ? -16.197 8.699 11.537 1.00 94.81 91 ARG A C 1
ATOM 746 O O . ARG A 1 91 ? -15.470 7.964 12.208 1.00 94.81 91 ARG A O 1
ATOM 753 N N . ALA A 1 92 ? -16.428 8.534 10.236 1.00 95.00 92 ALA A N 1
ATOM 754 C CA . ALA A 1 92 ? -15.807 7.493 9.424 1.00 95.00 92 ALA A CA 1
ATOM 755 C C . ALA A 1 92 ? -14.282 7.670 9.414 1.00 95.00 92 ALA A C 1
ATOM 757 O O . ALA A 1 92 ? -13.560 6.785 9.881 1.00 95.00 92 ALA A O 1
ATOM 758 N N . GLN A 1 93 ? -13.818 8.880 9.079 1.00 95.38 93 GLN A N 1
ATOM 759 C CA . GLN A 1 93 ? -12.398 9.248 9.067 1.00 95.38 93 GLN A CA 1
ATOM 760 C C . GLN A 1 93 ? -11.699 8.970 10.404 1.00 95.38 93 GLN A C 1
ATOM 762 O O . GLN A 1 93 ? -10.657 8.318 10.474 1.00 95.38 93 GLN A O 1
ATOM 767 N N . LYS A 1 94 ? -12.320 9.380 11.520 1.00 96.50 94 LYS A N 1
ATOM 768 C CA . LYS A 1 94 ? -11.776 9.130 12.868 1.00 96.50 94 LYS A CA 1
ATOM 769 C C . LYS A 1 94 ? -11.616 7.641 13.175 1.00 96.50 94 LYS A C 1
ATOM 771 O O . LYS A 1 94 ? -10.697 7.261 13.900 1.00 96.50 94 LYS A O 1
ATOM 776 N N . ARG A 1 95 ? -12.518 6.793 12.674 1.00 96.88 95 ARG A N 1
ATOM 777 C CA . ARG A 1 95 ? -12.466 5.343 12.901 1.00 96.88 95 ARG A CA 1
ATOM 778 C C . ARG A 1 95 ? -11.397 4.671 12.044 1.00 96.88 95 ARG A C 1
ATOM 780 O O . ARG A 1 95 ? -10.700 3.818 12.590 1.00 96.88 95 ARG A O 1
ATOM 787 N N . ILE A 1 96 ? -11.235 5.077 10.783 1.00 97.25 96 ILE A N 1
ATOM 788 C CA . ILE A 1 96 ? -10.136 4.613 9.922 1.00 97.25 96 ILE A CA 1
ATOM 789 C C . ILE A 1 96 ? -8.792 4.993 10.543 1.00 97.25 96 ILE A C 1
ATOM 791 O O . ILE A 1 96 ? -8.016 4.106 10.892 1.00 97.25 96 ILE A O 1
ATOM 795 N N . ASN A 1 97 ? -8.571 6.276 10.844 1.00 97.56 97 ASN A N 1
ATOM 796 C CA . ASN A 1 97 ? -7.316 6.746 11.446 1.00 97.56 97 ASN A CA 1
ATOM 797 C C . ASN A 1 97 ? -7.014 6.071 12.795 1.00 97.56 97 ASN A C 1
ATOM 799 O O . ASN A 1 97 ? -5.860 5.786 13.109 1.00 97.56 97 ASN A O 1
ATOM 803 N N . ARG A 1 98 ? -8.039 5.731 13.590 1.00 97.44 98 ARG A N 1
ATOM 804 C CA . ARG A 1 98 ? -7.845 4.930 14.809 1.00 97.44 98 ARG A CA 1
ATOM 805 C C . ARG A 1 98 ? -7.339 3.515 14.506 1.00 97.44 98 ARG A C 1
ATOM 807 O O . ARG A 1 98 ? -6.468 3.041 15.225 1.00 97.44 98 ARG A O 1
ATOM 814 N N . ARG A 1 99 ? -7.867 2.841 13.481 1.00 96.81 99 ARG A N 1
ATOM 815 C CA . ARG A 1 99 ? -7.408 1.496 13.086 1.00 96.81 99 ARG A CA 1
ATOM 816 C C . ARG A 1 99 ? -5.997 1.521 12.513 1.00 96.81 99 ARG A C 1
ATOM 818 O O . ARG A 1 99 ? -5.183 0.694 12.905 1.00 96.81 99 ARG A O 1
ATOM 825 N N . LEU A 1 100 ? -5.681 2.517 11.688 1.00 97.69 100 LEU A N 1
ATOM 826 C CA . LEU A 1 100 ? -4.318 2.739 11.201 1.00 97.69 100 LEU A CA 1
ATOM 827 C C . LEU A 1 100 ? -3.332 2.926 12.361 1.00 97.69 100 LEU A C 1
ATOM 829 O O . LEU A 1 100 ? -2.256 2.333 12.363 1.00 97.69 100 LEU A O 1
ATOM 833 N N . ARG A 1 101 ? -3.723 3.685 13.395 1.00 97.75 101 ARG A N 1
ATOM 834 C CA . ARG A 1 101 ? -2.907 3.848 14.605 1.00 97.75 101 ARG A CA 1
ATOM 835 C C . ARG A 1 101 ? -2.681 2.522 15.323 1.00 97.75 101 ARG A C 1
ATOM 837 O O . ARG A 1 101 ? -1.537 2.204 15.609 1.00 97.75 101 ARG A O 1
ATOM 844 N N . ASN A 1 102 ? -3.731 1.725 15.532 1.00 96.69 102 ASN A N 1
ATOM 845 C CA . ASN A 1 102 ? -3.593 0.403 16.146 1.00 96.69 102 ASN A CA 1
ATOM 846 C C . ASN A 1 102 ? -2.618 -0.495 15.362 1.00 96.69 102 ASN A C 1
ATOM 848 O O . ASN A 1 102 ? -1.762 -1.137 15.965 1.00 96.69 102 ASN A O 1
ATOM 852 N N . LEU A 1 103 ? -2.720 -0.520 14.026 1.00 96.38 103 LEU A N 1
ATOM 853 C CA . LEU A 1 103 ? -1.812 -1.278 13.157 1.00 96.38 103 LEU A CA 1
ATOM 854 C C . LEU A 1 103 ? -0.359 -0.790 13.280 1.00 96.38 103 LEU A C 1
ATOM 856 O O . LEU A 1 103 ? 0.564 -1.608 13.328 1.00 96.38 103 LEU A O 1
ATOM 860 N N . ASN A 1 104 ? -0.145 0.524 13.386 1.00 95.19 104 ASN A N 1
ATOM 861 C CA . ASN A 1 104 ? 1.178 1.100 13.632 1.00 95.19 104 ASN A CA 1
ATOM 862 C C . ASN A 1 104 ? 1.718 0.738 15.026 1.00 95.19 104 ASN A C 1
ATOM 864 O O . ASN A 1 104 ? 2.886 0.363 15.132 1.00 95.19 104 ASN A O 1
ATOM 868 N N . ASP A 1 105 ? 0.881 0.775 16.066 1.00 94.62 105 ASP A N 1
ATOM 869 C CA . ASP A 1 105 ? 1.258 0.438 17.447 1.00 94.62 105 ASP A CA 1
ATOM 870 C C . ASP A 1 105 ? 1.717 -1.024 17.565 1.00 94.62 105 ASP A C 1
ATOM 872 O O . ASP A 1 105 ? 2.693 -1.329 18.253 1.00 94.62 105 ASP A O 1
ATOM 876 N N . ILE A 1 106 ? 1.077 -1.938 16.825 1.00 92.12 106 ILE A N 1
ATOM 877 C CA . ILE A 1 106 ? 1.500 -3.346 16.736 1.00 92.12 106 ILE A CA 1
ATOM 878 C C . ILE A 1 106 ? 2.588 -3.586 15.676 1.00 92.12 106 ILE A C 1
ATOM 880 O O . ILE A 1 106 ? 2.932 -4.740 15.411 1.00 92.12 106 ILE A O 1
ATOM 884 N N . GLN A 1 107 ? 3.158 -2.523 15.098 1.00 90.38 107 GLN A N 1
ATOM 885 C CA . GLN A 1 107 ? 4.241 -2.541 14.106 1.00 90.38 107 GLN A CA 1
ATOM 886 C C . GLN A 1 107 ? 3.923 -3.384 12.858 1.00 90.38 107 GLN A C 1
ATOM 888 O O . GLN A 1 107 ? 4.798 -4.043 12.294 1.00 90.38 107 GLN A O 1
ATOM 893 N N . SER A 1 108 ? 2.672 -3.340 12.399 1.00 92.00 108 SER A N 1
ATOM 894 C CA . SER A 1 108 ? 2.174 -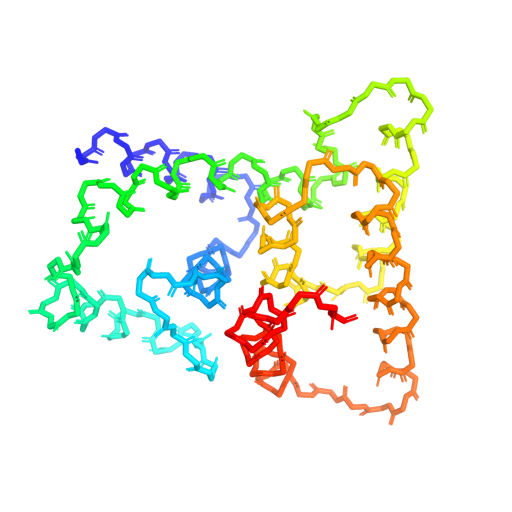4.069 11.229 1.00 92.00 108 SER A CA 1
ATOM 895 C C . SER A 1 108 ? 2.575 -3.404 9.905 1.00 92.00 108 SER A C 1
ATOM 897 O O . SER A 1 108 ? 1.743 -3.117 9.055 1.00 92.00 108 SER A O 1
ATOM 899 N N . SER A 1 109 ? 3.858 -3.101 9.693 1.00 91.88 109 SER A N 1
ATOM 900 C CA . SER A 1 109 ? 4.258 -2.400 8.462 1.00 91.88 109 SER A CA 1
ATOM 901 C C . SER A 1 109 ? 4.089 -3.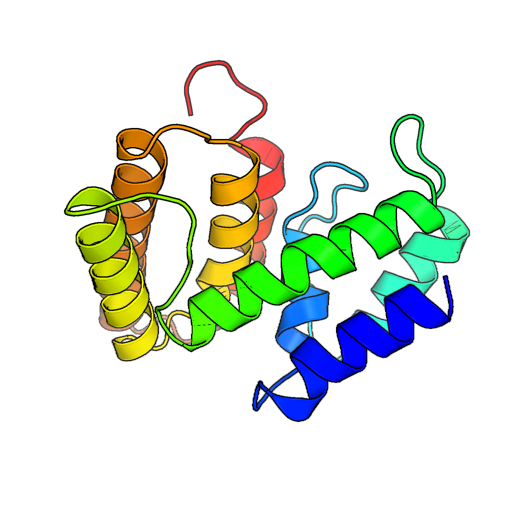238 7.194 1.00 91.88 109 SER A C 1
ATOM 903 O O . SER A 1 109 ? 3.873 -2.654 6.142 1.00 91.88 109 SER A O 1
ATOM 905 N N . HIS A 1 110 ? 4.194 -4.568 7.299 1.00 91.56 110 HIS A N 1
ATOM 906 C CA . HIS A 1 110 ? 4.039 -5.500 6.172 1.00 91.56 110 HIS A CA 1
ATOM 907 C C . HIS A 1 110 ? 2.623 -5.492 5.598 1.00 91.56 110 HIS A C 1
ATOM 909 O O . HIS A 1 110 ? 2.427 -5.662 4.405 1.00 91.56 110 HIS A O 1
AT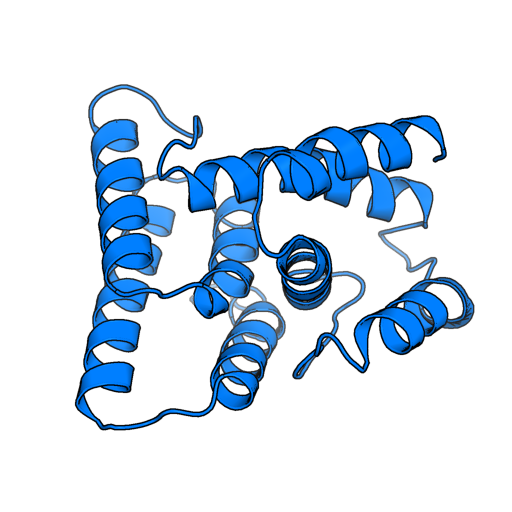OM 915 N N . SER A 1 111 ? 1.624 -5.219 6.441 1.00 95.00 111 SER A N 1
ATOM 916 C CA . SER A 1 111 ? 0.234 -5.190 6.003 1.00 95.00 111 SER A CA 1
ATOM 917 C C . SER A 1 111 ? -0.089 -4.004 5.098 1.00 95.00 111 SER A C 1
ATOM 919 O O . SER A 1 111 ? -1.193 -3.927 4.574 1.00 95.00 111 SER A O 1
ATOM 921 N N . ARG A 1 112 ? 0.852 -3.064 4.925 1.00 96.38 112 ARG A N 1
ATOM 922 C CA . ARG A 1 112 ? 0.652 -1.891 4.077 1.00 96.38 112 ARG A CA 1
ATOM 923 C C . ARG A 1 112 ? 0.516 -2.246 2.603 1.00 96.38 112 ARG A C 1
ATOM 925 O O . ARG A 1 112 ? -0.172 -1.504 1.928 1.00 96.38 112 ARG A O 1
ATOM 932 N N . THR A 1 113 ? 1.082 -3.362 2.144 1.00 97.19 113 THR A N 1
ATOM 933 C CA . THR A 1 113 ? 0.839 -3.889 0.791 1.00 97.19 113 THR A CA 1
ATOM 934 C C . THR A 1 113 ? -0.660 -4.088 0.554 1.00 97.19 113 THR A C 1
ATOM 936 O O . THR A 1 113 ? -1.245 -3.416 -0.284 1.00 97.19 113 THR A O 1
ATOM 939 N N . LEU A 1 114 ? -1.316 -4.898 1.392 1.00 97.19 114 LEU A N 1
ATOM 940 C CA . LEU A 1 114 ? -2.760 -5.116 1.290 1.00 97.19 114 LEU A CA 1
ATOM 941 C C . LEU A 1 114 ? -3.561 -3.837 1.569 1.00 97.19 114 LEU A C 1
ATOM 943 O O . LEU A 1 114 ? -4.604 -3.614 0.970 1.00 97.19 114 LEU A O 1
ATOM 947 N N . MET A 1 115 ? -3.086 -2.974 2.474 1.00 97.75 115 MET A N 1
ATOM 948 C CA . MET A 1 115 ? -3.763 -1.700 2.732 1.00 97.75 115 MET A CA 1
ATOM 949 C C . MET A 1 115 ? -3.742 -0.759 1.526 1.00 97.75 115 MET A C 1
ATOM 951 O O . MET A 1 115 ? -4.662 0.032 1.398 1.00 97.75 115 MET A O 1
ATOM 955 N N . LEU A 1 116 ? -2.707 -0.792 0.688 1.00 97.75 116 LEU A N 1
ATOM 956 C CA . LEU A 1 116 ? -2.696 -0.010 -0.545 1.00 97.75 116 LEU A CA 1
ATOM 957 C C . LEU A 1 116 ? -3.782 -0.522 -1.491 1.00 97.75 116 LEU A C 1
ATOM 959 O O . LEU A 1 116 ? -4.666 0.247 -1.849 1.00 97.75 116 LEU A O 1
ATOM 963 N N . ARG A 1 117 ? -3.788 -1.834 -1.758 1.00 96.50 117 ARG A N 1
ATOM 964 C CA . ARG A 1 117 ? -4.776 -2.478 -2.632 1.00 96.50 117 ARG A CA 1
ATOM 965 C C . ARG A 1 117 ? -6.215 -2.223 -2.176 1.00 96.50 117 ARG A C 1
ATOM 967 O O . ARG A 1 117 ? -7.029 -1.762 -2.952 1.00 96.50 117 ARG A O 1
ATOM 974 N N . ILE A 1 118 ? -6.542 -2.401 -0.894 1.00 96.62 118 ILE A N 1
ATOM 975 C CA . ILE A 1 118 ? -7.940 -2.231 -0.433 1.00 96.62 118 ILE A CA 1
ATOM 976 C C . ILE A 1 118 ? -8.447 -0.785 -0.539 1.00 96.62 118 ILE A C 1
ATOM 978 O O . ILE A 1 118 ? -9.653 -0.578 -0.536 1.00 96.62 118 ILE A O 1
ATOM 982 N N . PHE A 1 119 ? -7.556 0.212 -0.508 1.00 96.06 119 PHE A N 1
ATOM 983 C CA . PHE A 1 119 ? -7.939 1.624 -0.636 1.00 96.06 119 PHE A CA 1
ATOM 984 C C . PHE A 1 119 ? -8.101 2.050 -2.094 1.00 96.06 119 PHE A C 1
ATOM 986 O O . PHE A 1 119 ? -8.665 3.107 -2.347 1.00 96.06 119 PHE A O 1
ATOM 993 N N . GLU A 1 120 ? -7.593 1.245 -3.015 1.00 94.06 120 GLU A N 1
ATOM 994 C CA . GLU A 1 120 ? -7.817 1.382 -4.444 1.00 94.06 120 GLU A CA 1
ATOM 995 C C . GLU A 1 120 ? -9.073 0.622 -4.883 1.00 94.06 120 GLU A C 1
ATOM 997 O O . GLU A 1 120 ? -9.871 1.152 -5.641 1.00 94.06 120 GLU A O 1
ATOM 1002 N N . GLU A 1 121 ? -9.290 -0.576 -4.335 1.00 94.06 121 GLU A N 1
ATOM 1003 C CA . GLU A 1 121 ? -10.411 -1.452 -4.703 1.00 94.06 121 GLU A CA 1
ATOM 1004 C C . GLU A 1 121 ? -11.756 -1.046 -4.096 1.00 94.06 121 GLU A C 1
ATOM 1006 O O . GLU A 1 121 ? -12.818 -1.367 -4.631 1.00 94.06 121 GLU A O 1
ATOM 1011 N N . PHE A 1 122 ? -11.744 -0.376 -2.942 1.00 94.50 122 PHE A N 1
ATOM 1012 C CA . PHE A 1 122 ? -12.967 -0.048 -2.219 1.00 94.50 122 PHE A CA 1
ATOM 1013 C C . PHE A 1 122 ? -13.125 1.452 -2.002 1.00 94.50 122 PHE A C 1
ATOM 1015 O O . PHE A 1 122 ? -12.363 2.073 -1.263 1.00 94.50 122 PHE A O 1
ATOM 1022 N N . ASP A 1 123 ? -14.229 1.997 -2.507 1.00 91.88 123 ASP A N 1
ATOM 1023 C CA . ASP A 1 123 ? -14.674 3.359 -2.193 1.00 91.88 123 ASP A CA 1
ATOM 1024 C C . ASP A 1 123 ? -15.489 3.424 -0.887 1.00 91.88 123 ASP A C 1
ATOM 1026 O O . ASP A 1 123 ? -15.635 4.482 -0.261 1.00 91.88 123 ASP A O 1
ATOM 1030 N N . GLU A 1 124 ? -16.059 2.295 -0.444 1.00 93.62 124 GLU A N 1
ATOM 1031 C CA . GLU A 1 124 ? -16.973 2.283 0.693 1.00 93.62 124 GLU A CA 1
ATOM 1032 C C . GLU A 1 124 ? -16.253 2.145 2.039 1.00 93.62 124 GLU A C 1
ATOM 1034 O O . GLU A 1 124 ? -15.512 1.200 2.329 1.00 93.62 124 GLU A O 1
ATOM 1039 N N . TYR A 1 125 ? -16.589 3.064 2.947 1.00 94.44 125 TYR A N 1
ATOM 1040 C CA . TYR A 1 125 ? -16.079 3.093 4.317 1.00 94.44 125 TYR A CA 1
ATOM 1041 C C . TYR A 1 125 ? -16.193 1.750 5.051 1.00 94.44 125 TYR A C 1
ATOM 1043 O O . TYR A 1 125 ? -15.265 1.359 5.768 1.00 94.44 125 TYR A O 1
ATOM 1051 N N . ASP A 1 126 ? -17.332 1.067 4.931 1.00 95.56 126 ASP A N 1
ATOM 1052 C CA . ASP A 1 126 ? -17.585 -0.155 5.691 1.00 95.56 126 ASP A CA 1
ATOM 1053 C C . ASP A 1 126 ? -16.739 -1.335 5.184 1.00 95.56 126 ASP A C 1
ATOM 1055 O O . ASP A 1 126 ? -16.280 -2.128 6.012 1.00 95.56 126 ASP A O 1
ATOM 1059 N N . GLN A 1 127 ? -16.435 -1.395 3.881 1.00 95.56 127 GLN A N 1
ATOM 1060 C CA . GLN A 1 127 ? -15.542 -2.398 3.288 1.00 95.56 127 GLN A CA 1
ATOM 1061 C C . GLN A 1 127 ? -14.106 -2.209 3.794 1.00 95.56 127 GLN A C 1
ATOM 1063 O O . GLN A 1 127 ? -13.564 -3.102 4.456 1.00 95.56 127 GLN A O 1
ATOM 1068 N N . ILE A 1 128 ? -13.534 -1.008 3.627 1.00 96.94 128 ILE A N 1
ATOM 1069 C CA . ILE A 1 128 ? -12.176 -0.694 4.109 1.00 96.94 128 ILE A CA 1
ATOM 1070 C C . ILE A 1 128 ? -12.072 -0.936 5.619 1.00 96.94 128 ILE A C 1
ATOM 1072 O O . ILE A 1 128 ? -11.128 -1.563 6.110 1.00 96.94 128 ILE A O 1
ATOM 1076 N N . LEU A 1 129 ? -13.053 -0.471 6.399 1.00 96.81 129 LEU A N 1
ATOM 1077 C CA . LEU A 1 129 ? -13.048 -0.664 7.847 1.00 96.81 129 LEU A CA 1
ATOM 1078 C C . LEU A 1 129 ? -13.114 -2.146 8.235 1.00 96.81 129 LEU A C 1
ATOM 1080 O O . LEU A 1 129 ? -12.509 -2.526 9.245 1.00 96.81 129 LEU A O 1
ATOM 1084 N N . SER A 1 130 ? -13.878 -2.956 7.501 1.00 96.69 130 SER A N 1
ATOM 1085 C CA . SER A 1 130 ? -13.980 -4.397 7.731 1.00 96.69 130 SER A CA 1
ATOM 1086 C C . SER A 1 130 ? -12.624 -5.068 7.526 1.00 96.69 130 SER A C 1
ATOM 1088 O O . SER A 1 130 ? -12.123 -5.718 8.451 1.00 96.69 130 SER A O 1
ATOM 1090 N N . VAL A 1 131 ? -11.964 -4.801 6.396 1.00 96.75 131 VAL A N 1
ATOM 1091 C CA . VAL A 1 131 ? -10.648 -5.376 6.092 1.00 96.75 131 VAL A CA 1
ATOM 1092 C C . VAL A 1 131 ? -9.600 -4.928 7.109 1.00 96.75 131 VAL A C 1
ATOM 1094 O O . VAL A 1 131 ? -8.905 -5.769 7.676 1.00 96.75 131 VAL A O 1
ATOM 1097 N N . LEU A 1 132 ? -9.550 -3.641 7.474 1.00 97.44 132 LEU A N 1
ATOM 1098 C CA . LEU A 1 132 ? -8.622 -3.151 8.506 1.00 97.44 132 LEU A CA 1
ATOM 1099 C C . LEU A 1 132 ? -8.821 -3.840 9.869 1.00 97.44 132 LEU A C 1
ATOM 1101 O O . LEU A 1 132 ? -7.856 -4.023 10.614 1.00 97.44 132 LEU A O 1
ATOM 1105 N N . ARG A 1 133 ? -10.052 -4.237 10.225 1.00 96.75 133 ARG A N 1
ATOM 1106 C CA . ARG A 1 133 ? -10.316 -4.998 11.463 1.00 96.75 133 ARG A CA 1
ATOM 1107 C C . ARG A 1 133 ? -9.811 -6.430 11.366 1.00 96.75 133 ARG A C 1
ATOM 1109 O O . ARG A 1 133 ? -9.215 -6.910 12.331 1.00 96.75 133 ARG A O 1
ATOM 1116 N N . LEU A 1 134 ? -10.065 -7.105 10.246 1.00 96.62 134 LEU A N 1
ATOM 1117 C CA . LEU A 1 134 ? -9.573 -8.464 10.008 1.00 96.62 134 LEU A CA 1
ATOM 1118 C C . LEU A 1 134 ? -8.044 -8.486 10.025 1.00 96.62 134 LEU A C 1
ATOM 1120 O O . LEU A 1 134 ? -7.449 -9.323 10.703 1.00 96.62 134 LEU A O 1
ATOM 1124 N N . LEU A 1 135 ? -7.431 -7.491 9.389 1.00 96.25 135 LEU A N 1
ATOM 1125 C CA . LEU A 1 135 ? -5.991 -7.286 9.350 1.00 96.25 135 LEU A CA 1
ATOM 1126 C C . LEU A 1 135 ? -5.398 -7.095 10.749 1.00 96.25 135 LEU A C 1
ATOM 1128 O O . LEU A 1 135 ? -4.429 -7.760 11.104 1.00 96.25 135 LEU A O 1
ATOM 1132 N N . GLU A 1 136 ? -6.009 -6.251 11.585 1.00 95.06 136 GLU A N 1
ATOM 1133 C CA . GLU A 1 136 ? -5.578 -6.048 12.975 1.00 95.06 136 GLU A CA 1
ATOM 1134 C C . GLU A 1 136 ? -5.642 -7.356 13.781 1.00 95.06 136 GLU A C 1
ATOM 1136 O O . GLU A 1 136 ? -4.683 -7.710 14.468 1.00 95.06 136 GLU A O 1
ATOM 1141 N N . VAL A 1 137 ? -6.740 -8.113 13.666 1.00 95.44 137 VAL A N 1
ATOM 1142 C CA . VAL A 1 137 ? -6.897 -9.405 14.356 1.00 95.44 137 VAL A CA 1
ATOM 1143 C C . VAL A 1 137 ? -5.861 -10.419 13.878 1.00 95.44 137 VAL A C 1
ATOM 1145 O O . VAL A 1 137 ? -5.236 -11.089 14.706 1.00 95.44 137 VAL A O 1
ATOM 1148 N N . PHE A 1 138 ? -5.669 -10.533 12.563 1.00 94.56 138 PHE A N 1
ATOM 1149 C CA . PHE A 1 138 ? -4.678 -11.422 11.968 1.00 94.56 138 PHE A CA 1
ATOM 1150 C C . PHE A 1 138 ? -3.275 -11.091 12.478 1.00 94.56 138 PHE A C 1
ATOM 1152 O O . PHE A 1 138 ? -2.580 -11.972 12.980 1.00 94.56 138 PHE A O 1
ATOM 1159 N N . MET A 1 139 ? -2.892 -9.815 12.454 1.00 93.06 139 MET A N 1
ATOM 1160 C CA . MET A 1 139 ? -1.550 -9.373 12.832 1.00 93.06 139 MET A CA 1
ATOM 1161 C C . MET A 1 139 ? -1.266 -9.530 14.326 1.00 93.06 139 MET A C 1
ATOM 1163 O O . MET A 1 139 ? -0.166 -9.942 14.704 1.00 93.06 139 MET A O 1
ATOM 1167 N N . VAL A 1 140 ? -2.260 -9.296 15.188 1.00 92.12 140 VAL A N 1
ATOM 1168 C CA . VAL A 1 140 ? -2.142 -9.601 16.623 1.00 92.12 140 VAL A CA 1
ATOM 1169 C C . VAL A 1 140 ? -1.916 -11.097 16.836 1.00 92.12 140 VAL A C 1
ATOM 1171 O O . VAL A 1 140 ? -0.988 -11.476 17.553 1.00 92.12 140 VAL A O 1
ATOM 1174 N N . ARG A 1 141 ? -2.719 -11.958 16.197 1.00 91.69 141 ARG A N 1
ATOM 1175 C CA . ARG A 1 141 ? -2.576 -13.420 16.320 1.00 91.69 141 ARG A CA 1
ATOM 1176 C C . ARG A 1 141 ? -1.224 -13.893 15.805 1.00 91.69 141 ARG A C 1
ATOM 1178 O O . ARG A 1 141 ? -0.537 -14.622 16.512 1.00 91.69 141 ARG A O 1
ATOM 1185 N N . TRP A 1 142 ? -0.818 -13.420 14.631 1.00 89.81 142 TRP A N 1
ATOM 1186 C CA . TRP A 1 142 ? 0.466 -13.751 14.022 1.00 89.81 142 TRP A CA 1
ATOM 1187 C C . TRP A 1 142 ? 1.635 -13.451 14.964 1.00 89.81 142 TRP A C 1
ATOM 1189 O O . TRP A 1 142 ? 2.509 -14.297 15.171 1.00 89.81 142 TRP A O 1
ATOM 1199 N N . ARG A 1 143 ? 1.614 -12.271 15.598 1.00 85.56 143 ARG A N 1
ATOM 1200 C CA . ARG A 1 143 ? 2.648 -11.843 16.546 1.00 85.56 143 ARG A CA 1
ATOM 1201 C C . ARG A 1 143 ? 2.639 -12.670 17.833 1.00 85.56 143 ARG A C 1
ATOM 1203 O O . ARG A 1 143 ? 3.705 -13.057 18.304 1.00 85.56 143 ARG A O 1
ATOM 1210 N N . VAL A 1 144 ? 1.461 -12.967 18.387 1.00 87.00 144 VAL A N 1
ATOM 1211 C CA . VAL A 1 144 ? 1.315 -13.796 19.601 1.00 87.00 144 VAL A CA 1
ATOM 1212 C C . VAL A 1 144 ? 1.784 -15.234 19.364 1.00 87.00 144 VAL A C 1
ATOM 1214 O O . VAL A 1 144 ? 2.381 -15.831 20.255 1.00 87.00 144 VAL A O 1
ATOM 1217 N N . SER A 1 145 ? 1.590 -15.776 18.161 1.00 85.69 145 SER A N 1
ATOM 1218 C CA . SER A 1 145 ? 2.058 -17.116 17.786 1.00 85.69 145 SER A CA 1
ATOM 1219 C C . SER A 1 145 ? 3.582 -17.238 17.638 1.00 85.69 145 SER A C 1
ATOM 1221 O O . SER A 1 145 ? 4.071 -18.330 17.368 1.00 85.69 145 SER A O 1
ATOM 1223 N N . GLY A 1 146 ? 4.349 -16.154 17.807 1.00 76.06 146 GLY A N 1
ATOM 1224 C CA . GLY A 1 146 ? 5.814 -16.183 17.730 1.00 76.06 146 GLY A CA 1
ATOM 1225 C C . GLY A 1 146 ? 6.374 -16.261 16.306 1.00 76.06 146 GLY A C 1
ATOM 1226 O O . GLY A 1 146 ? 7.569 -16.500 16.129 1.00 76.06 146 GLY A O 1
ATOM 1227 N N . ASN A 1 147 ? 5.549 -16.034 15.280 1.00 71.06 147 ASN A N 1
ATOM 1228 C CA . ASN A 1 147 ? 5.999 -16.017 13.891 1.00 71.06 147 ASN A CA 1
ATOM 1229 C C . ASN A 1 147 ? 6.766 -14.711 13.599 1.00 71.06 147 ASN A C 1
ATOM 1231 O O . ASN A 1 147 ? 6.168 -13.647 13.468 1.00 71.06 147 ASN A O 1
ATOM 1235 N N . GLN A 1 148 ? 8.100 -14.777 13.491 1.00 59.72 148 GLN A N 1
ATOM 1236 C CA . GLN A 1 148 ? 8.971 -13.589 13.369 1.00 59.72 148 GLN A CA 1
ATOM 1237 C C . GLN A 1 148 ? 9.480 -13.263 11.949 1.00 59.72 148 GLN A C 1
ATOM 1239 O O . GLN A 1 148 ? 10.292 -12.355 11.791 1.00 59.72 148 GLN A O 1
ATOM 1244 N N . THR A 1 149 ? 9.053 -13.964 10.894 1.00 63.97 149 THR A N 1
ATOM 1245 C CA . THR A 1 149 ? 9.641 -13.757 9.551 1.00 63.97 149 THR A CA 1
ATOM 1246 C C . THR A 1 149 ? 8.807 -12.817 8.679 1.00 63.97 149 THR A C 1
ATOM 1248 O O . THR A 1 149 ? 7.711 -13.164 8.252 1.00 63.97 149 THR A O 1
ATOM 1251 N N . GLY A 1 150 ? 9.355 -11.630 8.395 1.00 68.19 150 GLY A N 1
ATOM 1252 C CA . GLY A 1 150 ? 8.701 -10.585 7.595 1.00 68.19 150 GLY A CA 1
ATOM 1253 C C . GLY A 1 150 ? 8.463 -10.955 6.127 1.00 68.19 150 GLY A C 1
ATOM 1254 O O . GLY A 1 150 ? 7.417 -10.618 5.589 1.00 68.19 150 GLY A O 1
ATOM 1255 N N . SER A 1 151 ? 9.356 -11.727 5.493 1.00 74.38 151 SER A N 1
ATOM 1256 C CA . SER A 1 151 ? 9.195 -12.126 4.081 1.00 74.38 151 SER A CA 1
ATOM 1257 C C . SER A 1 151 ? 7.990 -13.036 3.832 1.00 74.38 151 SER A C 1
ATOM 1259 O O . SER A 1 151 ? 7.421 -13.011 2.746 1.00 74.38 151 SER A O 1
ATOM 1261 N N . LYS A 1 152 ? 7.571 -13.820 4.836 1.00 85.06 152 LYS A N 1
ATOM 1262 C CA . LYS A 1 152 ? 6.346 -14.624 4.745 1.00 85.06 152 LYS A CA 1
ATOM 1263 C C . LYS A 1 152 ? 5.098 -13.748 4.738 1.00 85.06 152 LYS A C 1
ATOM 1265 O O . LYS A 1 152 ? 4.164 -14.064 4.022 1.00 85.06 152 LYS A O 1
ATOM 1270 N N . LEU A 1 153 ? 5.089 -12.669 5.523 1.00 90.62 153 LEU A N 1
ATOM 1271 C CA . LEU A 1 153 ? 3.979 -11.718 5.526 1.00 90.62 153 LEU A CA 1
ATOM 1272 C C . LEU A 1 153 ? 3.919 -10.935 4.217 1.00 90.62 153 LEU A C 1
ATOM 1274 O O . LEU A 1 153 ? 2.836 -10.816 3.667 1.00 90.62 153 LEU A O 1
ATOM 1278 N N . ASP A 1 154 ? 5.064 -10.461 3.710 1.00 91.50 154 ASP A N 1
ATOM 1279 C CA . ASP A 1 154 ? 5.121 -9.781 2.406 1.00 91.50 154 ASP A CA 1
ATOM 1280 C C . ASP A 1 154 ? 4.521 -10.671 1.308 1.00 91.50 154 ASP A C 1
ATOM 1282 O O . ASP A 1 154 ? 3.671 -10.207 0.562 1.00 91.50 154 ASP A O 1
ATOM 1286 N N . ARG A 1 155 ? 4.881 -11.963 1.292 1.00 91.94 155 ARG A N 1
ATOM 1287 C CA . ARG A 1 155 ? 4.318 -12.952 0.367 1.00 91.94 155 ARG A CA 1
ATOM 1288 C C . ARG A 1 155 ? 2.814 -13.180 0.547 1.00 91.94 155 ARG A C 1
ATOM 1290 O O . ARG A 1 155 ? 2.097 -13.184 -0.434 1.00 91.94 155 ARG A O 1
ATOM 1297 N N . ILE A 1 156 ? 2.340 -13.364 1.782 1.00 93.50 156 ILE A N 1
ATOM 1298 C CA . ILE A 1 156 ? 0.900 -13.543 2.043 1.00 93.50 156 ILE A CA 1
ATOM 1299 C C . ILE A 1 156 ? 0.116 -12.330 1.539 1.00 93.50 156 ILE A C 1
ATOM 1301 O O . ILE A 1 156 ? -0.954 -12.485 0.971 1.00 93.50 156 ILE A O 1
ATOM 1305 N N . PHE A 1 157 ? 0.619 -11.118 1.781 1.00 95.00 157 PHE A N 1
ATOM 1306 C CA . PHE A 1 157 ? -0.097 -9.912 1.388 1.00 95.00 157 PHE A CA 1
ATOM 1307 C C . PHE A 1 157 ? -0.034 -9.633 -0.109 1.00 95.00 157 PHE A C 1
ATOM 1309 O O . PHE A 1 157 ? -1.018 -9.107 -0.606 1.00 95.00 157 PHE A O 1
ATOM 1316 N N . SER A 1 158 ? 1.055 -9.968 -0.808 1.00 94.81 158 SER A N 1
ATOM 1317 C CA . SER A 1 158 ? 1.084 -9.863 -2.271 1.00 94.81 158 SER A CA 1
ATOM 1318 C C . SER A 1 158 ? 0.167 -10.888 -2.926 1.00 94.81 158 SER A C 1
ATOM 1320 O O . SER A 1 158 ? -0.669 -10.491 -3.717 1.00 94.81 158 SER A O 1
ATOM 1322 N N . GLU A 1 159 ? 0.211 -12.156 -2.501 1.00 93.94 159 GLU A N 1
ATOM 1323 C CA . GLU A 1 159 ? -0.708 -13.197 -2.997 1.00 93.94 159 GLU A CA 1
ATOM 1324 C C . GLU A 1 159 ? -2.183 -12.800 -2.769 1.00 93.94 159 GLU A C 1
ATOM 1326 O O . GLU A 1 159 ? -3.022 -12.972 -3.644 1.00 93.94 159 GLU A O 1
ATOM 1331 N N . LEU A 1 160 ? -2.511 -12.183 -1.625 1.00 94.25 160 LEU A N 1
ATOM 1332 C CA . LEU A 1 160 ? -3.855 -11.635 -1.400 1.00 94.25 160 LEU A CA 1
ATOM 1333 C C . LEU A 1 160 ? -4.198 -10.452 -2.319 1.00 94.25 160 LEU A C 1
ATOM 1335 O O . LEU A 1 160 ? -5.371 -10.269 -2.622 1.00 94.25 160 LEU A O 1
ATOM 1339 N N . CYS A 1 161 ? -3.230 -9.623 -2.712 1.00 95.06 161 CYS A N 1
ATOM 1340 C CA . CYS A 1 161 ? -3.481 -8.535 -3.659 1.00 95.06 161 CYS A CA 1
ATOM 1341 C C . CYS A 1 161 ? -3.794 -9.065 -5.060 1.00 95.06 161 CYS A C 1
ATOM 1343 O O . CYS A 1 161 ? -4.669 -8.489 -5.702 1.00 95.06 161 CYS A O 1
ATOM 1345 N N . SER A 1 162 ? -3.119 -10.140 -5.474 1.00 92.12 162 SER A N 1
ATOM 1346 C CA . SER A 1 162 ? -3.320 -10.808 -6.763 1.00 92.12 162 SER A CA 1
ATOM 1347 C C . SER A 1 162 ? -4.652 -11.565 -6.806 1.00 92.12 162 SER A C 1
ATOM 1349 O O . SER A 1 162 ? -5.420 -11.407 -7.740 1.00 92.12 162 SER A O 1
ATOM 1351 N N . ASP A 1 163 ? -4.984 -12.334 -5.761 1.00 90.19 163 ASP A N 1
ATOM 1352 C CA . ASP A 1 163 ? -6.106 -13.283 -5.841 1.00 90.19 163 ASP A CA 1
ATOM 1353 C C . ASP A 1 163 ? -7.444 -12.750 -5.299 1.00 90.19 163 ASP A C 1
ATOM 1355 O O . ASP A 1 163 ? -8.515 -13.188 -5.723 1.00 90.19 163 ASP A O 1
ATOM 1359 N N . ALA A 1 164 ? -7.426 -11.882 -4.279 1.00 86.38 164 ALA A N 1
ATOM 1360 C CA . ALA A 1 164 ? -8.623 -11.659 -3.458 1.00 86.38 164 ALA A CA 1
ATOM 1361 C C . ALA A 1 164 ? -9.663 -10.724 -4.092 1.00 86.38 164 ALA A C 1
ATOM 1363 O O . ALA A 1 164 ? -10.781 -10.648 -3.589 1.00 86.38 164 ALA A O 1
ATOM 1364 N N . PHE A 1 165 ? -9.312 -10.001 -5.156 1.00 84.75 165 PHE A N 1
ATOM 1365 C CA . PHE A 1 165 ? -10.156 -8.948 -5.739 1.00 84.75 165 PHE A CA 1
ATOM 1366 C C . PHE A 1 165 ? -10.750 -9.331 -7.105 1.00 84.75 165 PHE A C 1
ATOM 1368 O O . PHE A 1 165 ? -11.716 -8.714 -7.546 1.00 84.75 165 PHE A O 1
ATOM 1375 N N . ASP A 1 166 ? -10.277 -10.425 -7.704 1.00 72.56 166 ASP A N 1
ATOM 1376 C CA . ASP A 1 166 ? -10.708 -10.907 -9.023 1.00 72.56 166 ASP A CA 1
ATOM 1377 C C . ASP A 1 166 ? -12.057 -11.646 -9.000 1.00 72.56 166 ASP A C 1
ATOM 1379 O O . ASP A 1 166 ? -12.672 -11.914 -10.039 1.00 72.56 166 ASP A O 1
ATOM 1383 N N . THR A 1 167 ? -12.554 -11.995 -7.811 1.00 58.00 167 THR A N 1
ATOM 1384 C CA . THR A 1 167 ? -13.840 -12.680 -7.638 1.00 58.00 167 THR A CA 1
ATOM 1385 C C . THR A 1 167 ? -14.882 -11.785 -6.986 1.00 58.00 167 THR A C 1
ATOM 1387 O O . THR A 1 167 ? -14.612 -11.087 -6.019 1.00 58.00 167 THR A O 1
ATOM 1390 N N . THR A 1 168 ? -16.124 -11.865 -7.475 1.00 50.69 168 THR A N 1
ATOM 1391 C CA . THR A 1 168 ? -17.271 -11.028 -7.064 1.00 50.69 168 THR A CA 1
ATOM 1392 C C . THR A 1 168 ? -17.711 -11.202 -5.593 1.00 50.69 168 THR A C 1
ATOM 1394 O O . THR A 1 168 ? -18.726 -10.632 -5.200 1.00 50.69 168 THR A O 1
ATOM 1397 N N . ASP A 1 169 ? -16.988 -11.985 -4.788 1.00 41.28 169 ASP A N 1
ATOM 1398 C CA . ASP A 1 169 ? -17.197 -12.145 -3.344 1.00 41.28 169 ASP A CA 1
ATOM 1399 C C . ASP A 1 169 ? -15.838 -12.457 -2.656 1.00 41.28 169 ASP A C 1
ATOM 1401 O O . ASP A 1 169 ? -15.401 -13.612 -2.699 1.00 41.28 169 ASP A O 1
ATOM 1405 N N . PRO A 1 170 ? -15.130 -11.440 -2.120 1.00 45.72 170 PRO A N 1
ATOM 1406 C CA . PRO A 1 170 ? -13.830 -11.582 -1.444 1.00 45.72 170 PRO A CA 1
ATOM 1407 C C . PRO A 1 170 ? -13.874 -12.298 -0.080 1.00 45.72 170 PRO A C 1
ATOM 1409 O O . PRO A 1 170 ? -14.867 -12.142 0.672 1.00 45.72 170 PRO A O 1
#

pLDDT: mean 91.71, std 8.95, range [41.28, 97.75]

Radius of gyration: 15.61 Å; chains: 1; bounding box: 36×33×42 Å

Sequence (170 aa):
IRQQWEHVLENVVYEINNPDRFFRHYMMSREDPDIEGSVTSRTLYDTFRDLIENQLPTDETDLVGYVDGMVETSELYVGFTKANVDAFSGRAQKRINRRLRNLNDIQSSHSRTLMLRIFEEFDEYDQILSVLRLLEVFMVRWRVSGNQTGSKLDRIFSELCSDAFDTTDP

Foldseek 3Di:
DVVLVVLLCVLQVVLDPCSLLLLQLLQLQDLVVQDAAGDDSVCSVVVVVCCQPPRPPDPVDHPVRSSVSSSVLSLVLSCLLVLHDDLDDDPLRVLSSVLSVLCVVLPVSLLVSLLSNQSVLDSDSVSSSVVSVVSSVVSVVCVVVVPDDSRVSNNVSSVCSNPVRPDPHD

Secondary structure (DSSP, 8-state):
-HHHHHHHHHHHHTT-S-THHHHHHHHTT-TTTT--S---TTTHHHHHHHIIIII-S-SS--HHHHHHHHHHHHHHHHHHHHT---SS-HHHHHHHHHHHHHHHHTT-GGGHHHHHHHHHH---HHHHHHHHHHHHHHHHHHHHTT---HHHHHHHHHHHHHHSSSSS--